Protein AF-A0A950SVP7-F1 (afdb_monomer_lite)

pLDDT: mean 89.72, std 9.07, range [44.16, 98.62]

Radius of gyration: 17.87 Å; chains: 1; bounding box: 44×24×48 Å

Se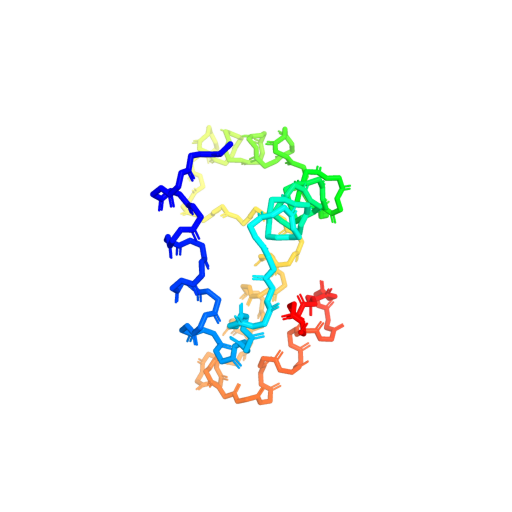condary structure (DSSP, 8-state):
--HHHHHHHHHHHHHTT---TT--HHHHHHHHHHHHHHHHHS-SS-HHHHHHHHHHHHHTT-S----SHHHHHHHHHHHH-GGGTTSHHHHHHHHHHHT-----

Sequence (104 aa):
MDATQIAQARARLASMGRDVSALSDDEMRKMIAERERRFREEAPTTAAQAATIVLDGVKADRWRILVGSDAERLDELVRQSPEQAYDLDFFERFAREAGWRIPQ

Foldseek 3Di:
DDPVVLVVLCVVCVVVVDPPVPPDSVNSVVVVVVVVVCVQPVPQAHPVNQVVQVVVCVVVVPPDGQRDPLSVLLVVLCVVPVVCNPPPVSVVVSCVPRVDDDPD

Structure (mmCIF, N/CA/C/O backbone):
data_AF-A0A950SVP7-F1
#
_entry.id   AF-A0A950SVP7-F1
#
loop_
_atom_site.group_PDB
_atom_site.id
_atom_site.type_symbol
_atom_site.label_atom_id
_atom_site.label_alt_id
_atom_site.label_comp_id
_atom_site.label_asym_id
_atom_site.label_entity_id
_atom_site.label_seq_id
_atom_site.pdbx_PDB_ins_code
_atom_site.Cartn_x
_atom_site.Cartn_y
_atom_site.Cartn_z
_atom_site.occupancy
_atom_site.B_iso_or_equiv
_atom_site.auth_seq_id
_atom_site.auth_comp_id
_atom_site.auth_asym_id
_atom_site.auth_atom_id
_atom_site.pdbx_PDB_model_num
ATOM 1 N N . MET A 1 1 ? 21.676 -1.839 -11.003 1.00 74.19 1 MET A N 1
ATOM 2 C CA . MET A 1 1 ? 21.156 -3.212 -11.149 1.00 74.19 1 MET A CA 1
ATOM 3 C C . MET 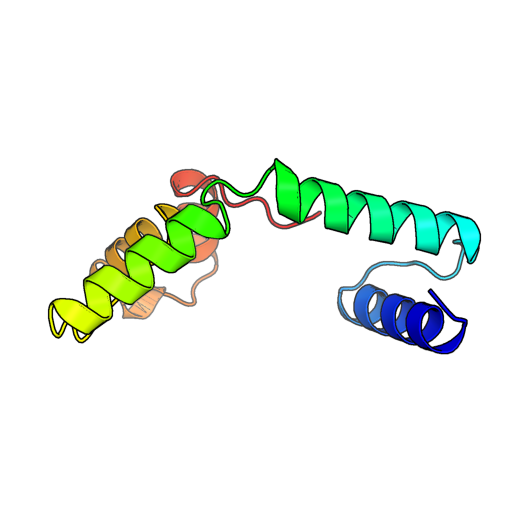A 1 1 ? 22.157 -4.050 -11.913 1.00 74.19 1 MET A C 1
ATOM 5 O O . MET A 1 1 ? 22.639 -3.583 -12.945 1.00 74.19 1 MET A O 1
ATOM 9 N N . ASP A 1 2 ? 22.460 -5.242 -11.410 1.00 88.69 2 ASP A N 1
ATOM 10 C CA . ASP A 1 2 ? 23.313 -6.223 -12.087 1.00 88.69 2 ASP A CA 1
ATOM 11 C C . ASP A 1 2 ? 22.523 -7.095 -13.089 1.00 88.69 2 ASP A C 1
ATOM 13 O O . ASP A 1 2 ? 21.303 -6.970 -13.225 1.00 88.69 2 ASP A O 1
ATOM 17 N N . ALA A 1 3 ? 23.230 -7.960 -13.823 1.00 88.75 3 ALA A N 1
ATOM 18 C CA . ALA A 1 3 ? 22.639 -8.828 -14.844 1.00 88.75 3 ALA A CA 1
ATOM 19 C C . ALA A 1 3 ? 21.615 -9.825 -14.267 1.00 88.75 3 ALA A C 1
ATOM 21 O O . ALA A 1 3 ? 20.590 -10.097 -14.894 1.00 88.75 3 ALA A O 1
ATOM 22 N N . THR A 1 4 ? 21.846 -10.325 -13.052 1.00 92.19 4 THR A N 1
ATOM 23 C CA . THR A 1 4 ? 20.942 -11.261 -12.371 1.00 92.19 4 THR A CA 1
ATOM 24 C C . THR A 1 4 ? 19.614 -10.588 -12.042 1.00 92.19 4 THR A C 1
ATOM 26 O O . THR A 1 4 ? 18.544 -11.140 -12.304 1.00 92.19 4 THR A O 1
ATOM 29 N N . GLN A 1 5 ? 19.664 -9.365 -11.516 1.00 88.69 5 GLN A N 1
ATOM 30 C CA . GLN A 1 5 ? 18.473 -8.587 -11.191 1.00 88.69 5 GLN A CA 1
ATOM 31 C C . GLN A 1 5 ? 17.660 -8.231 -12.448 1.00 88.69 5 GLN A C 1
ATOM 33 O O . GLN A 1 5 ? 16.429 -8.220 -12.400 1.00 88.69 5 GLN A O 1
ATOM 38 N N . ILE A 1 6 ? 18.325 -7.980 -13.582 1.00 90.44 6 ILE A N 1
ATOM 39 C CA . ILE A 1 6 ? 17.657 -7.737 -14.871 1.00 90.44 6 ILE A CA 1
ATOM 40 C C . ILE A 1 6 ? 16.963 -9.008 -15.369 1.00 90.44 6 ILE A C 1
ATOM 42 O O . ILE A 1 6 ? 15.788 -8.954 -15.730 1.00 90.44 6 ILE A O 1
ATOM 46 N N . ALA A 1 7 ? 17.630 -10.164 -15.320 1.00 91.25 7 ALA A N 1
ATOM 47 C CA . ALA A 1 7 ? 17.024 -11.438 -15.707 1.00 91.25 7 ALA A CA 1
ATOM 48 C C . ALA A 1 7 ? 15.777 -11.767 -14.861 1.00 91.25 7 ALA A C 1
ATOM 50 O O . ALA A 1 7 ? 14.741 -12.162 -15.398 1.00 91.25 7 ALA A O 1
ATOM 51 N N . GLN A 1 8 ? 15.833 -11.525 -13.547 1.00 91.69 8 GLN A N 1
ATOM 52 C CA . GLN A 1 8 ? 14.682 -11.689 -12.651 1.00 91.69 8 GLN A CA 1
ATOM 53 C C . GLN A 1 8 ? 13.537 -10.722 -12.981 1.00 91.69 8 GLN A C 1
ATOM 55 O O . GLN A 1 8 ? 12.368 -11.111 -12.942 1.00 91.69 8 GLN A O 1
ATOM 60 N N . ALA A 1 9 ? 13.851 -9.468 -13.314 1.00 88.81 9 ALA A N 1
ATOM 61 C CA . ALA A 1 9 ? 12.844 -8.496 -13.723 1.00 88.81 9 ALA A CA 1
ATOM 62 C C . ALA A 1 9 ? 12.150 -8.911 -15.031 1.00 88.81 9 ALA A C 1
ATOM 64 O O . ALA A 1 9 ? 10.921 -8.853 -15.099 1.00 88.81 9 ALA A O 1
ATOM 65 N N . ARG A 1 10 ? 12.905 -9.412 -16.023 1.00 91.62 10 ARG A N 1
ATOM 66 C CA . ARG A 1 10 ? 12.342 -9.970 -17.268 1.00 91.62 10 ARG A CA 1
ATOM 67 C C . ARG A 1 10 ? 11.391 -11.126 -16.984 1.00 91.62 10 ARG A C 1
ATOM 69 O O . ARG A 1 10 ? 10.268 -11.114 -17.477 1.00 91.62 10 ARG A O 1
ATOM 76 N N . ALA A 1 11 ? 11.806 -12.079 -16.149 1.00 91.69 11 ALA A N 1
ATOM 77 C CA . ALA A 1 11 ? 10.980 -13.232 -15.791 1.00 91.69 11 ALA A CA 1
ATOM 78 C C . ALA A 1 11 ? 9.664 -12.818 -15.109 1.00 91.69 11 ALA A C 1
ATOM 80 O O . ALA A 1 11 ? 8.598 -13.328 -15.454 1.00 91.69 11 ALA A O 1
ATOM 81 N N . ARG A 1 12 ? 9.715 -11.846 -14.185 1.00 89.38 12 ARG A N 1
ATOM 82 C CA . ARG A 1 12 ? 8.508 -11.302 -13.542 1.00 89.38 12 ARG A CA 1
ATOM 83 C C . ARG A 1 12 ? 7.568 -10.656 -14.555 1.00 89.38 12 ARG A C 1
ATOM 85 O O . ARG A 1 12 ? 6.377 -10.936 -14.526 1.00 89.38 12 ARG A O 1
ATOM 92 N N . LEU A 1 13 ? 8.081 -9.829 -15.463 1.00 87.62 13 LEU A N 1
ATOM 93 C CA . LEU A 1 13 ? 7.251 -9.166 -16.473 1.00 87.62 13 LEU A CA 1
ATOM 94 C C . LEU A 1 13 ? 6.627 -10.168 -17.453 1.00 87.62 13 LEU A C 1
ATOM 96 O O . LEU A 1 13 ? 5.433 -10.073 -17.728 1.00 87.62 13 LEU A O 1
ATOM 100 N N . ALA A 1 14 ? 7.386 -11.177 -17.883 1.00 89.44 14 ALA A N 1
ATOM 101 C CA . ALA A 1 14 ? 6.871 -12.261 -18.715 1.00 89.44 14 ALA A CA 1
ATOM 102 C C . ALA A 1 14 ? 5.742 -13.044 -18.014 1.00 89.44 14 ALA A C 1
ATOM 104 O O . ALA A 1 14 ? 4.725 -13.335 -18.637 1.00 89.44 14 ALA A O 1
ATOM 105 N N . SER A 1 15 ? 5.858 -13.311 -16.703 1.00 88.19 15 SER A N 1
ATOM 106 C CA . SER A 1 15 ? 4.786 -13.963 -15.926 1.00 88.19 15 SER A CA 1
ATOM 107 C C . SER A 1 15 ? 3.497 -13.137 -15.824 1.00 88.19 15 SER A C 1
ATOM 109 O O . SER A 1 15 ? 2.432 -13.691 -15.577 1.00 88.19 15 SER A O 1
ATOM 111 N N . MET A 1 16 ? 3.581 -11.823 -16.056 1.00 84.56 16 MET A N 1
ATOM 112 C CA . MET A 1 16 ? 2.436 -10.909 -16.136 1.00 84.56 16 MET A CA 1
ATOM 113 C C . MET A 1 16 ? 1.894 -10.762 -17.571 1.00 84.56 16 MET A C 1
ATOM 115 O O . MET A 1 16 ? 1.092 -9.869 -17.826 1.00 84.56 16 MET A O 1
ATOM 119 N N . GLY A 1 17 ? 2.359 -11.580 -18.524 1.00 86.88 17 GLY A N 1
ATOM 120 C CA . GLY A 1 17 ? 1.947 -11.520 -19.930 1.00 86.88 17 GLY A CA 1
ATOM 121 C C . GLY A 1 17 ? 2.558 -10.362 -20.727 1.00 86.88 17 GLY A C 1
ATOM 122 O O . GLY A 1 17 ? 2.109 -10.085 -21.836 1.00 86.88 17 GLY A O 1
ATOM 123 N N . ARG A 1 18 ? 3.574 -9.670 -20.191 1.00 85.00 18 ARG A N 1
ATOM 124 C CA . ARG A 1 18 ? 4.286 -8.611 -20.920 1.00 85.00 18 ARG A CA 1
ATOM 125 C C . ARG A 1 18 ? 5.344 -9.214 -21.826 1.00 85.00 18 ARG A C 1
ATOM 127 O O . ARG A 1 18 ? 6.257 -9.882 -21.338 1.00 85.00 18 ARG A O 1
ATOM 134 N N . ASP A 1 19 ? 5.287 -8.887 -23.111 1.00 88.12 19 ASP A N 1
ATOM 135 C CA . ASP A 1 19 ? 6.419 -9.130 -23.994 1.00 88.12 19 ASP A CA 1
ATOM 136 C C . ASP A 1 19 ? 7.519 -8.093 -23.727 1.00 88.12 19 ASP A C 1
ATOM 138 O O . ASP A 1 19 ? 7.348 -6.890 -23.923 1.00 88.12 19 ASP A O 1
ATOM 142 N N . VAL A 1 20 ? 8.651 -8.583 -23.229 1.00 86.56 20 VAL A N 1
ATOM 143 C CA . VAL A 1 20 ? 9.850 -7.793 -22.941 1.00 86.56 20 VAL A CA 1
ATOM 144 C C . VAL A 1 20 ? 11.081 -8.350 -23.650 1.00 86.56 20 VAL A C 1
ATOM 146 O O . VAL A 1 20 ? 12.197 -7.931 -23.336 1.00 86.56 20 VAL A O 1
ATOM 149 N N . SER A 1 21 ? 10.924 -9.299 -24.583 1.00 86.69 21 SER A N 1
ATOM 150 C CA . SER A 1 21 ? 12.071 -9.929 -25.251 1.00 86.69 21 SER A CA 1
ATOM 151 C C . SER A 1 21 ? 12.814 -8.959 -26.165 1.00 86.69 21 SER A C 1
ATOM 153 O O . SER A 1 21 ? 14.018 -9.101 -26.348 1.00 86.69 21 SER A O 1
ATOM 155 N N . ALA A 1 22 ? 12.112 -7.956 -26.698 1.00 88.06 22 ALA A N 1
ATOM 156 C CA . ALA A 1 22 ? 12.687 -6.929 -27.565 1.00 88.06 22 ALA A CA 1
ATOM 157 C C . ALA A 1 22 ? 13.394 -5.787 -26.807 1.00 88.06 22 ALA A C 1
ATOM 159 O O . ALA A 1 22 ? 14.116 -5.013 -27.428 1.00 88.06 22 ALA A O 1
ATOM 160 N N . LEU A 1 23 ? 13.202 -5.663 -25.486 1.00 89.38 23 LEU A N 1
ATOM 161 C CA . LEU A 1 23 ? 13.817 -4.586 -24.703 1.00 89.38 23 LEU A CA 1
ATOM 162 C C . LEU A 1 23 ? 15.298 -4.868 -24.456 1.00 89.38 23 LEU A C 1
ATOM 164 O O . LEU A 1 23 ? 15.651 -5.959 -24.004 1.00 89.38 23 LEU A O 1
ATOM 168 N N . SER A 1 24 ? 16.155 -3.870 -24.642 1.00 93.06 24 SER A N 1
ATOM 169 C CA . SER A 1 24 ? 17.548 -3.906 -24.189 1.00 93.06 24 SER A CA 1
ATOM 170 C C . SER A 1 24 ? 17.654 -3.839 -22.659 1.00 93.06 24 SER A C 1
ATOM 172 O O . SER A 1 24 ? 16.719 -3.454 -21.951 1.00 93.06 24 SER A O 1
ATOM 174 N N . ASP A 1 25 ? 18.816 -4.204 -22.121 1.00 91.94 25 ASP A N 1
ATOM 175 C CA . ASP A 1 25 ? 19.071 -4.123 -20.679 1.00 91.94 25 ASP A CA 1
ATOM 176 C C . ASP A 1 25 ? 19.031 -2.680 -20.153 1.00 91.94 25 ASP A C 1
ATOM 178 O O . ASP A 1 25 ? 18.574 -2.445 -19.033 1.00 91.94 25 ASP A O 1
ATOM 182 N N . ASP A 1 26 ? 19.449 -1.699 -20.956 1.00 91.50 26 ASP A N 1
ATOM 183 C CA . ASP A 1 26 ? 19.376 -0.283 -20.583 1.00 91.50 26 ASP A CA 1
ATOM 184 C C . ASP A 1 26 ? 17.939 0.240 -20.562 1.00 91.50 26 ASP A C 1
ATOM 186 O O . ASP A 1 26 ? 17.561 0.972 -19.643 1.00 91.50 26 ASP A O 1
ATOM 190 N N . GLU A 1 27 ? 17.108 -0.162 -21.525 1.00 91.12 27 GLU A N 1
ATOM 191 C CA . GLU A 1 27 ? 15.673 0.143 -21.503 1.00 91.12 27 GLU A CA 1
ATOM 192 C C . GLU A 1 27 ? 14.993 -0.503 -20.297 1.00 91.12 27 GLU A C 1
ATOM 194 O O . GLU A 1 27 ? 14.189 0.141 -19.620 1.00 91.12 27 GLU A O 1
ATOM 199 N N . MET A 1 28 ? 15.380 -1.735 -19.954 1.00 90.62 28 MET A N 1
ATOM 200 C CA . MET A 1 28 ? 14.884 -2.398 -18.755 1.00 90.62 28 MET A CA 1
ATOM 201 C C . MET A 1 28 ? 15.267 -1.641 -17.478 1.00 90.62 28 MET A C 1
ATOM 203 O O . MET A 1 28 ? 14.408 -1.408 -16.626 1.00 90.62 28 MET A O 1
ATOM 207 N N . ARG A 1 29 ? 16.527 -1.204 -17.350 1.00 90.75 29 ARG A N 1
ATOM 208 C CA . ARG A 1 29 ? 16.977 -0.387 -16.209 1.00 90.75 29 ARG A CA 1
ATOM 209 C C . ARG A 1 29 ? 16.162 0.898 -16.087 1.00 90.75 29 ARG A C 1
ATOM 211 O O . ARG A 1 29 ? 15.705 1.215 -14.991 1.00 90.75 29 ARG A O 1
ATOM 218 N N . LYS A 1 30 ? 15.944 1.611 -17.198 1.00 91.31 30 LYS A N 1
ATOM 219 C CA . LYS A 1 30 ? 15.148 2.850 -17.224 1.00 91.31 30 LYS A CA 1
ATOM 220 C C . LYS A 1 30 ? 13.704 2.607 -16.796 1.00 91.31 30 LYS A C 1
ATOM 222 O O . LYS A 1 30 ? 13.193 3.332 -15.950 1.00 91.31 30 LYS A O 1
ATOM 227 N N . MET A 1 31 ? 13.062 1.569 -17.326 1.00 88.00 31 MET A N 1
ATOM 228 C CA . MET A 1 31 ? 11.682 1.227 -16.979 1.00 88.00 31 MET A CA 1
ATOM 229 C C . MET A 1 31 ? 11.525 0.880 -15.491 1.00 88.00 31 MET A C 1
ATOM 231 O O . MET A 1 31 ? 10.546 1.283 -14.863 1.00 88.00 31 MET A O 1
ATOM 235 N N . ILE A 1 32 ? 12.482 0.148 -14.911 1.00 87.75 32 ILE A N 1
ATOM 236 C CA . ILE A 1 32 ? 12.459 -0.204 -13.485 1.00 87.75 32 ILE A CA 1
ATOM 237 C C . ILE A 1 32 ? 12.679 1.037 -12.619 1.00 87.75 32 ILE A C 1
ATOM 239 O O . ILE A 1 32 ? 11.913 1.248 -11.682 1.00 87.75 32 ILE A O 1
ATOM 243 N N . ALA A 1 33 ? 13.663 1.875 -12.957 1.00 89.81 33 ALA A N 1
ATOM 244 C CA . ALA A 1 33 ? 13.911 3.132 -12.252 1.00 89.81 33 ALA A CA 1
ATOM 245 C C . ALA A 1 33 ? 12.680 4.052 -12.289 1.00 89.81 33 ALA A C 1
ATOM 247 O O . ALA A 1 33 ? 12.304 4.640 -11.279 1.00 89.81 33 ALA A O 1
ATOM 248 N N . GLU A 1 34 ? 11.997 4.112 -13.431 1.00 89.50 34 GLU A N 1
ATOM 249 C CA . GLU A 1 34 ? 10.766 4.881 -13.584 1.00 89.50 34 GLU A CA 1
ATOM 250 C C . GLU A 1 34 ? 9.613 4.308 -12.748 1.00 89.50 34 GLU A C 1
ATOM 252 O O . GLU A 1 34 ? 8.842 5.046 -12.138 1.00 89.50 34 GLU A O 1
ATOM 257 N N . ARG A 1 35 ? 9.487 2.979 -12.669 1.00 84.56 35 ARG A N 1
ATOM 258 C CA . ARG A 1 35 ? 8.503 2.332 -11.791 1.00 84.56 35 ARG A CA 1
ATOM 259 C C . ARG A 1 35 ? 8.800 2.594 -10.314 1.00 84.56 35 ARG A C 1
ATOM 261 O O . ARG A 1 35 ? 7.867 2.824 -9.554 1.00 84.56 35 ARG A O 1
ATOM 268 N N . GLU A 1 36 ? 10.069 2.574 -9.918 1.00 86.50 36 GLU A N 1
ATOM 269 C CA . GLU A 1 36 ? 10.497 2.893 -8.555 1.00 86.50 36 GLU A CA 1
ATOM 270 C C . GLU A 1 36 ? 10.186 4.351 -8.197 1.00 86.50 36 GLU A C 1
ATOM 272 O O . GLU A 1 36 ? 9.633 4.615 -7.130 1.00 86.50 36 GLU A O 1
ATOM 277 N N . ARG A 1 37 ? 10.488 5.289 -9.106 1.00 89.19 37 ARG A N 1
ATOM 278 C CA . ARG A 1 37 ? 10.156 6.708 -8.946 1.00 89.19 37 ARG A CA 1
ATOM 279 C C . ARG A 1 37 ? 8.659 6.897 -8.733 1.00 89.19 37 ARG A C 1
ATOM 281 O O . ARG A 1 37 ? 8.261 7.449 -7.715 1.00 89.19 37 ARG A O 1
ATOM 288 N N . ARG A 1 38 ? 7.833 6.360 -9.637 1.00 84.44 38 ARG A N 1
ATOM 289 C CA . ARG A 1 38 ? 6.370 6.448 -9.524 1.00 84.44 38 ARG A CA 1
ATOM 290 C C . ARG A 1 38 ? 5.844 5.792 -8.256 1.00 84.44 38 ARG A C 1
ATOM 292 O O . ARG A 1 38 ? 4.978 6.351 -7.604 1.00 84.44 38 ARG A O 1
ATOM 299 N N . PHE A 1 39 ? 6.397 4.653 -7.846 1.00 80.88 39 PHE A N 1
ATOM 300 C CA . PHE A 1 39 ? 6.021 4.033 -6.575 1.00 80.88 39 PHE A CA 1
ATOM 301 C C . PHE A 1 39 ? 6.305 4.949 -5.373 1.00 80.88 39 PHE A C 1
ATOM 303 O O . PHE A 1 39 ? 5.500 5.009 -4.449 1.00 80.88 39 PHE A O 1
ATOM 310 N N . ARG A 1 40 ? 7.429 5.676 -5.381 1.00 81.62 40 ARG A N 1
ATOM 311 C CA . ARG A 1 40 ? 7.780 6.615 -4.306 1.00 81.62 40 A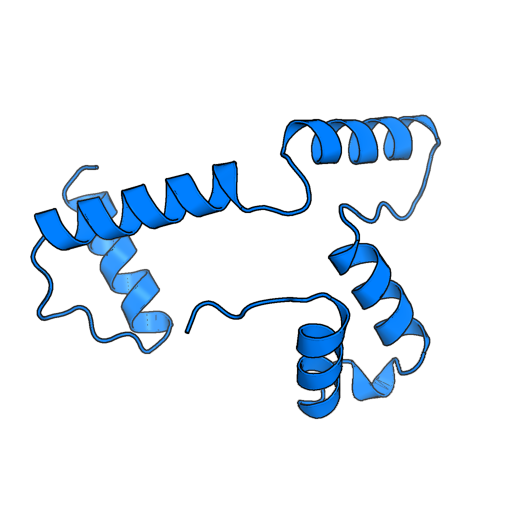RG A CA 1
ATOM 312 C C . ARG A 1 40 ? 6.974 7.913 -4.342 1.00 81.62 40 ARG A C 1
ATOM 314 O O . ARG A 1 40 ? 6.674 8.448 -3.279 1.00 81.62 40 ARG A O 1
ATOM 321 N N . GLU A 1 41 ? 6.674 8.425 -5.531 1.00 85.56 41 GLU A N 1
ATOM 322 C CA . GLU A 1 41 ? 6.124 9.775 -5.724 1.00 85.56 41 GLU A CA 1
ATOM 323 C C . GLU A 1 41 ? 4.605 9.798 -5.946 1.00 85.56 41 GLU A C 1
ATOM 325 O O . GLU A 1 41 ? 3.955 10.775 -5.589 1.00 85.56 41 GLU A O 1
ATOM 330 N N . GLU A 1 42 ? 4.028 8.738 -6.514 1.00 82.38 42 GLU A N 1
ATOM 331 C CA . GLU A 1 42 ? 2.618 8.694 -6.930 1.00 82.38 42 GLU A CA 1
ATOM 332 C C . GLU A 1 42 ? 1.741 7.822 -6.019 1.00 82.38 42 GLU A C 1
ATOM 334 O O . GLU A 1 42 ? 0.534 7.719 -6.244 1.00 82.38 42 GLU A O 1
ATOM 339 N N . ALA A 1 43 ? 2.312 7.184 -4.990 1.00 80.81 43 ALA A N 1
ATOM 340 C CA . ALA A 1 43 ? 1.529 6.426 -4.019 1.00 80.81 43 ALA A CA 1
ATOM 341 C C . ALA A 1 43 ? 0.600 7.369 -3.221 1.00 80.81 43 ALA A C 1
ATOM 343 O O . ALA A 1 43 ? 1.099 8.298 -2.583 1.00 80.81 43 ALA A O 1
ATOM 344 N N . PRO A 1 44 ? -0.729 7.125 -3.182 1.00 83.56 44 PRO A N 1
ATOM 345 C CA . PRO A 1 44 ? -1.667 7.978 -2.442 1.00 83.56 44 PRO A CA 1
ATOM 346 C C . PRO A 1 44 ? -1.370 8.051 -0.940 1.00 83.56 44 PRO A C 1
ATOM 348 O O . PRO A 1 44 ? -1.580 9.084 -0.309 1.00 83.56 44 PRO A O 1
ATOM 351 N N . THR A 1 45 ? -0.856 6.954 -0.376 1.00 89.81 45 THR A N 1
ATOM 352 C CA . THR A 1 45 ? -0.374 6.886 1.006 1.00 89.81 45 THR A CA 1
ATOM 353 C C . THR A 1 45 ? 1.143 6.777 0.992 1.00 89.81 45 THR A C 1
ATOM 355 O O . THR A 1 45 ? 1.698 5.778 0.533 1.00 89.81 45 THR A O 1
ATOM 358 N N . THR A 1 46 ? 1.828 7.798 1.504 1.00 90.19 46 THR A N 1
ATOM 359 C CA . THR A 1 46 ? 3.295 7.795 1.583 1.00 90.19 46 THR A CA 1
ATOM 360 C C . THR A 1 46 ? 3.800 6.777 2.606 1.00 90.19 46 THR A C 1
ATOM 362 O O . THR A 1 46 ? 3.099 6.419 3.554 1.00 90.19 46 THR A O 1
ATOM 365 N N . ALA A 1 47 ? 5.067 6.370 2.484 1.00 90.88 47 ALA A N 1
ATOM 366 C CA . ALA A 1 47 ? 5.697 5.464 3.446 1.00 90.88 47 ALA A CA 1
ATOM 367 C C . ALA A 1 47 ? 5.664 6.006 4.890 1.00 90.88 47 ALA A C 1
ATOM 369 O O . ALA A 1 47 ? 5.434 5.248 5.831 1.00 90.88 47 ALA A O 1
ATOM 370 N N . ALA A 1 48 ? 5.850 7.319 5.070 1.00 93.88 48 ALA A N 1
ATOM 371 C CA . ALA A 1 48 ? 5.788 7.956 6.383 1.00 93.88 48 ALA A CA 1
ATOM 372 C C . ALA A 1 48 ? 4.369 7.915 6.975 1.00 93.88 48 ALA A C 1
ATOM 374 O O . ALA A 1 48 ? 4.201 7.554 8.137 1.00 93.88 48 ALA A O 1
ATOM 375 N N . GLN A 1 49 ? 3.341 8.220 6.174 1.00 94.94 49 GLN A N 1
ATOM 376 C CA . GLN A 1 49 ? 1.943 8.115 6.610 1.00 94.94 49 GLN A CA 1
ATOM 377 C C . GLN A 1 49 ? 1.570 6.673 6.955 1.00 94.94 49 GLN A C 1
ATOM 379 O O . GLN A 1 49 ? 0.978 6.435 8.005 1.00 94.94 49 GLN A O 1
ATOM 384 N N . ALA A 1 50 ? 1.963 5.712 6.116 1.00 95.56 50 ALA A N 1
ATOM 385 C CA . ALA A 1 50 ? 1.731 4.295 6.364 1.00 95.56 50 ALA A CA 1
ATOM 386 C C . ALA A 1 50 ? 2.348 3.842 7.696 1.00 95.56 50 ALA A C 1
ATOM 388 O O . ALA A 1 50 ? 1.674 3.197 8.499 1.00 95.56 50 ALA A O 1
ATOM 389 N N . ALA A 1 51 ? 3.599 4.231 7.967 1.00 97.75 51 ALA A N 1
ATOM 390 C CA . ALA A 1 51 ? 4.265 3.924 9.229 1.00 97.75 51 ALA A CA 1
ATOM 391 C C . ALA A 1 51 ? 3.507 4.506 10.432 1.00 97.75 51 ALA A C 1
ATOM 393 O O . ALA A 1 51 ? 3.278 3.791 11.407 1.00 97.75 51 ALA A O 1
ATOM 394 N N . THR A 1 52 ? 3.063 5.763 10.352 1.00 98.31 52 THR A N 1
ATOM 395 C CA . THR A 1 52 ? 2.250 6.388 11.406 1.00 98.31 52 THR A CA 1
ATOM 396 C C . THR A 1 52 ? 0.947 5.625 11.643 1.00 98.31 52 THR A C 1
ATOM 398 O O . THR A 1 52 ? 0.668 5.252 12.780 1.00 98.31 52 THR A O 1
ATOM 401 N N . ILE A 1 53 ? 0.188 5.308 10.585 1.00 98.25 53 ILE A N 1
ATOM 402 C CA . ILE A 1 53 ? -1.085 4.569 10.682 1.00 98.25 53 ILE A CA 1
ATOM 403 C C . ILE A 1 53 ? -0.890 3.221 11.388 1.00 98.25 53 ILE A C 1
ATOM 405 O O . ILE A 1 53 ? -1.673 2.860 12.272 1.00 98.25 53 ILE A O 1
ATOM 409 N N . VAL A 1 54 ? 0.163 2.487 11.017 1.00 98.44 54 VAL A N 1
ATOM 410 C CA . VAL A 1 54 ? 0.490 1.188 11.616 1.00 98.44 54 VAL A CA 1
ATOM 411 C C . VAL A 1 54 ? 0.864 1.336 13.084 1.00 98.44 54 VAL A C 1
ATOM 413 O O . VAL A 1 54 ? 0.283 0.658 13.931 1.00 98.44 54 VAL A O 1
ATOM 416 N N . LEU A 1 55 ? 1.801 2.229 13.405 1.00 98.62 55 LEU A N 1
ATOM 417 C CA . LEU A 1 55 ? 2.279 2.399 14.776 1.00 98.62 55 LEU A CA 1
ATOM 418 C C . LEU A 1 55 ? 1.167 2.881 15.709 1.00 98.62 55 LEU A C 1
ATOM 420 O O . LEU A 1 55 ? 1.049 2.374 16.824 1.00 98.62 55 LEU A O 1
ATOM 424 N N . ASP A 1 56 ? 0.325 3.807 15.259 1.00 98.56 56 ASP A N 1
ATOM 425 C CA . ASP A 1 56 ? -0.808 4.294 16.045 1.00 98.56 56 ASP A CA 1
ATOM 426 C C . ASP A 1 56 ? -1.905 3.234 16.187 1.00 98.56 56 ASP A C 1
ATOM 428 O O . ASP A 1 56 ? -2.589 3.184 17.209 1.00 98.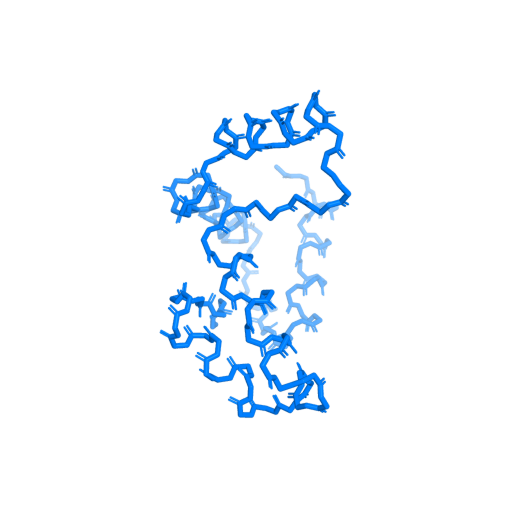56 56 ASP A O 1
ATOM 432 N N . GLY A 1 57 ? -2.063 2.353 15.195 1.00 98.38 57 GLY A N 1
ATOM 433 C CA . GLY A 1 57 ? -2.944 1.189 15.285 1.00 98.38 57 GLY A CA 1
ATOM 434 C C . GLY A 1 57 ? -2.494 0.173 16.318 1.00 98.38 57 GLY A C 1
ATOM 435 O O . GLY A 1 57 ? -3.299 -0.230 17.155 1.00 98.38 57 GLY A O 1
ATOM 436 N N . VAL A 1 58 ? -1.207 -0.176 16.306 1.00 98.44 58 VAL A N 1
ATOM 437 C CA . VAL A 1 58 ? -0.617 -1.106 17.275 1.00 98.44 58 VAL A CA 1
ATOM 438 C C . VAL A 1 58 ? -0.671 -0.527 18.690 1.00 98.44 58 VAL A C 1
ATOM 440 O O . VAL A 1 58 ? -1.092 -1.216 19.612 1.00 98.44 58 VAL A O 1
ATOM 443 N N . LYS A 1 59 ? -0.315 0.752 18.877 1.00 98.50 59 LYS A N 1
ATOM 444 C CA . LYS A 1 59 ? -0.394 1.424 20.190 1.00 98.50 59 LYS A CA 1
ATOM 445 C C . LYS A 1 59 ? -1.811 1.459 20.762 1.00 98.50 59 LYS A C 1
ATOM 447 O O . LYS A 1 59 ? -1.971 1.447 21.977 1.00 98.50 59 LYS A O 1
ATOM 452 N N . ALA A 1 60 ? -2.817 1.544 19.896 1.00 98.50 60 ALA A N 1
ATOM 453 C CA . ALA A 1 60 ? -4.225 1.553 20.272 1.00 98.50 60 ALA A CA 1
ATOM 454 C C . ALA A 1 60 ? -4.847 0.146 20.348 1.00 98.50 60 ALA A C 1
ATOM 456 O O . ALA A 1 60 ? -6.068 0.043 20.435 1.00 98.50 60 ALA A O 1
ATOM 457 N N . ASP A 1 61 ? -4.033 -0.913 20.269 1.00 97.88 61 ASP A N 1
ATOM 458 C CA . ASP A 1 61 ? -4.460 -2.316 20.309 1.00 97.88 61 ASP A CA 1
ATOM 459 C C . ASP A 1 61 ? -5.559 -2.653 19.278 1.00 97.88 61 ASP A C 1
ATOM 461 O O . ASP A 1 61 ? -6.495 -3.417 19.520 1.00 97.88 61 ASP A O 1
ATOM 465 N N . ARG A 1 62 ? -5.482 -2.038 18.086 1.00 98.19 62 ARG A N 1
ATOM 466 C CA . ARG A 1 62 ? -6.439 -2.301 17.005 1.00 98.19 62 ARG A CA 1
ATOM 467 C C . ARG A 1 62 ? -6.105 -3.618 16.314 1.00 98.19 62 ARG A C 1
ATOM 469 O O . ARG A 1 62 ? -5.075 -3.738 15.659 1.00 98.19 62 ARG A O 1
ATOM 476 N N . TRP A 1 63 ? -7.049 -4.558 16.349 1.00 96.56 63 TRP A N 1
ATOM 477 C CA . TRP A 1 63 ? -6.943 -5.839 15.636 1.00 96.56 63 TRP A CA 1
ATOM 478 C C . TRP A 1 63 ? -6.834 -5.689 14.109 1.00 96.56 63 TRP A C 1
ATOM 480 O O . TRP A 1 63 ? -6.176 -6.482 13.440 1.00 96.56 63 TRP A O 1
ATOM 490 N N . ARG A 1 64 ? -7.482 -4.665 13.542 1.00 97.50 64 ARG A N 1
ATOM 491 C CA . ARG A 1 64 ? -7.461 -4.365 12.106 1.00 97.50 64 ARG A CA 1
ATOM 492 C C . ARG A 1 64 ? -6.900 -2.969 11.883 1.00 97.50 64 ARG A C 1
ATOM 494 O O . ARG A 1 64 ? -7.401 -1.996 12.445 1.00 97.50 64 ARG A O 1
ATOM 501 N N . ILE A 1 65 ? -5.890 -2.884 11.026 1.00 98.25 65 ILE A N 1
ATOM 502 C CA . ILE A 1 65 ? -5.248 -1.637 10.622 1.00 98.25 65 ILE A CA 1
ATOM 503 C C . ILE A 1 65 ? -5.344 -1.559 9.101 1.00 98.25 65 ILE A C 1
ATOM 505 O O . ILE A 1 65 ? -4.758 -2.381 8.400 1.00 98.25 65 ILE A O 1
ATOM 509 N N . LEU A 1 66 ? -6.111 -0.592 8.604 1.00 97.56 66 LEU A N 1
ATOM 510 C CA . LEU A 1 66 ? -6.263 -0.320 7.178 1.00 97.56 66 LEU A CA 1
ATOM 511 C C . LEU A 1 66 ? -5.292 0.802 6.825 1.00 97.56 66 LEU A C 1
ATOM 513 O O . LEU A 1 66 ? -5.310 1.859 7.452 1.00 97.56 66 LEU A O 1
ATOM 517 N N . VAL A 1 67 ? -4.384 0.532 5.893 1.00 96.69 67 VAL A N 1
ATOM 518 C CA . VAL A 1 67 ? -3.302 1.454 5.544 1.00 96.69 67 VAL A CA 1
ATOM 519 C C . VAL A 1 67 ? -3.595 2.038 4.173 1.00 96.69 67 VAL A C 1
ATOM 521 O O . VAL A 1 67 ? -3.318 1.402 3.163 1.00 96.69 67 VAL A O 1
ATOM 524 N N . GLY A 1 68 ? -4.149 3.248 4.172 1.00 93.25 68 GLY A N 1
ATOM 525 C CA . GLY A 1 68 ? -4.555 3.959 2.963 1.00 93.25 68 GLY A CA 1
ATOM 526 C C . GLY A 1 68 ? -6.054 3.879 2.682 1.00 93.25 68 GLY A C 1
ATOM 527 O O . GLY A 1 68 ? -6.752 2.971 3.135 1.00 93.25 68 GLY A O 1
ATOM 528 N N . SER A 1 69 ? -6.556 4.871 1.944 1.00 91.69 69 SER A N 1
ATOM 529 C CA . SER A 1 69 ? -7.985 5.017 1.636 1.00 91.69 69 SER A CA 1
ATOM 530 C C . SER A 1 69 ? -8.520 3.910 0.722 1.00 91.69 69 SER A C 1
ATOM 532 O O . SER A 1 69 ? -9.699 3.573 0.759 1.00 91.69 69 SER A O 1
ATOM 534 N N . ASP A 1 70 ? -7.655 3.330 -0.105 1.00 91.31 70 ASP A N 1
ATOM 535 C CA . ASP A 1 70 ? -7.950 2.157 -0.923 1.00 91.31 70 ASP A CA 1
ATOM 536 C C . ASP A 1 70 ? -8.188 0.910 -0.059 1.00 91.31 70 ASP A C 1
ATOM 538 O O . ASP A 1 70 ? -9.155 0.187 -0.295 1.00 91.31 70 ASP A O 1
ATOM 542 N N . ALA A 1 71 ? -7.379 0.692 0.983 1.00 94.06 71 ALA A N 1
ATOM 543 C CA . ALA A 1 71 ? -7.588 -0.396 1.940 1.00 94.06 71 ALA A CA 1
ATOM 544 C C . ALA A 1 71 ? -8.897 -0.229 2.732 1.00 94.06 71 ALA A C 1
ATOM 546 O O . ALA A 1 71 ? -9.613 -1.208 2.944 1.00 94.06 71 ALA A O 1
ATOM 547 N N . GLU A 1 72 ? -9.231 1.002 3.132 1.00 94.12 72 GLU A N 1
ATOM 548 C CA . GLU A 1 72 ? -10.520 1.329 3.758 1.00 94.12 72 GLU A CA 1
ATOM 549 C C . GLU A 1 72 ? -11.694 1.001 2.836 1.00 94.12 72 GLU A C 1
ATOM 551 O O . GLU A 1 72 ? -12.637 0.320 3.247 1.00 94.12 72 GLU A O 1
ATOM 556 N N . ARG A 1 73 ? -11.609 1.416 1.565 1.00 94.00 73 ARG A N 1
ATOM 557 C CA . ARG A 1 73 ? -12.676 1.158 0.600 1.00 94.00 73 ARG A CA 1
ATOM 558 C C . ARG A 1 73 ? -12.829 -0.326 0.290 1.00 94.00 73 ARG A C 1
ATOM 560 O O . ARG A 1 73 ? -13.953 -0.812 0.195 1.00 94.00 73 ARG A O 1
ATOM 567 N N . LEU A 1 74 ? -11.720 -1.048 0.149 1.00 94.12 74 LEU A N 1
ATOM 568 C CA . LEU A 1 74 ? -11.745 -2.487 -0.089 1.00 94.12 74 LEU A CA 1
ATOM 569 C C . LEU A 1 74 ? -12.421 -3.226 1.071 1.00 94.12 74 LEU A C 1
ATOM 571 O O . LEU A 1 74 ? -13.300 -4.051 0.838 1.00 94.12 74 LEU A O 1
ATOM 575 N N . ASP A 1 75 ? -12.046 -2.908 2.313 1.00 96.00 75 ASP A N 1
ATOM 576 C CA . ASP A 1 75 ? -12.642 -3.512 3.510 1.00 96.00 75 ASP A CA 1
ATOM 577 C C . ASP A 1 75 ? -14.152 -3.236 3.594 1.00 96.00 75 ASP A C 1
ATOM 579 O O . ASP A 1 75 ? -14.925 -4.146 3.900 1.00 96.00 75 ASP A O 1
ATOM 583 N N . GLU A 1 76 ? -14.592 -2.020 3.260 1.00 95.50 76 GLU A N 1
ATOM 584 C CA . GLU A 1 76 ? -16.014 -1.674 3.204 1.00 95.50 76 GLU A CA 1
ATOM 585 C C . GLU A 1 76 ? -16.765 -2.506 2.153 1.00 95.50 76 GLU A C 1
ATOM 587 O O . GLU A 1 76 ? -17.807 -3.093 2.455 1.00 95.50 76 GLU A O 1
ATOM 592 N N . LEU A 1 77 ? -16.226 -2.602 0.935 1.00 95.00 77 LEU A N 1
ATOM 593 C CA . LEU A 1 77 ? -16.848 -3.345 -0.161 1.00 95.00 77 LEU A CA 1
ATOM 594 C C . LEU A 1 77 ? -16.957 -4.843 0.141 1.00 95.00 77 LEU A C 1
ATOM 596 O O . LEU A 1 77 ? -18.018 -5.429 -0.078 1.00 95.00 77 LEU A O 1
ATOM 600 N N . VAL A 1 78 ? -15.900 -5.458 0.685 1.00 96.75 78 VAL A N 1
ATOM 601 C CA . VAL A 1 78 ? -15.925 -6.879 1.072 1.00 96.75 78 VAL A CA 1
ATOM 602 C C . VAL A 1 78 ? -16.979 -7.129 2.151 1.00 96.75 78 VAL A C 1
ATOM 604 O O . VAL A 1 78 ? -17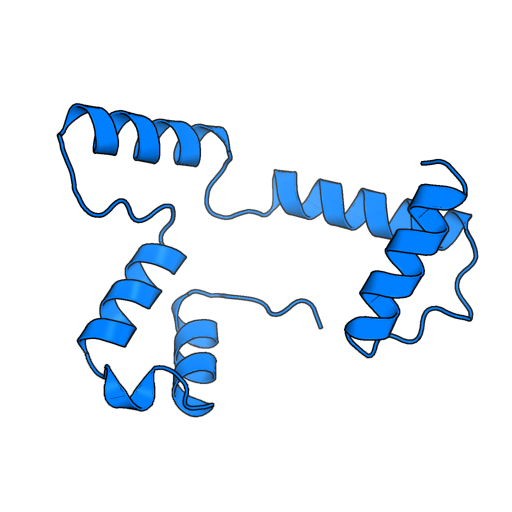.676 -8.137 2.104 1.00 96.75 78 VAL A O 1
ATOM 607 N N . ARG A 1 79 ? -17.149 -6.216 3.115 1.00 95.94 79 ARG A N 1
ATOM 608 C CA . ARG A 1 79 ? -18.187 -6.364 4.149 1.00 95.94 79 ARG A CA 1
ATOM 609 C C . ARG A 1 79 ? -19.604 -6.181 3.609 1.00 95.94 79 ARG A C 1
ATOM 611 O O . ARG A 1 79 ? -20.522 -6.779 4.162 1.00 95.94 79 ARG A O 1
ATOM 618 N N . GLN A 1 80 ? -19.788 -5.364 2.572 1.00 96.00 80 GLN A N 1
ATOM 619 C CA . GLN A 1 80 ? -21.091 -5.169 1.927 1.00 96.00 80 GLN A CA 1
ATOM 620 C C . GLN A 1 80 ? -21.535 -6.409 1.143 1.00 96.00 80 GLN A C 1
ATOM 622 O O . GLN A 1 80 ? -22.700 -6.790 1.231 1.00 96.00 80 GLN A O 1
ATOM 627 N N . SER A 1 81 ? -20.614 -7.040 0.411 1.00 94.81 81 SER A N 1
ATOM 628 C CA . SER A 1 81 ? -20.915 -8.173 -0.474 1.00 94.81 81 SER A CA 1
ATOM 629 C C . SER A 1 81 ? -19.833 -9.260 -0.386 1.00 94.81 81 SER A C 1
ATOM 631 O O . SER A 1 81 ? -19.080 -9.453 -1.341 1.00 94.81 81 SER A O 1
ATOM 633 N N . PRO A 1 82 ? -19.729 -9.993 0.738 1.00 95.69 82 PRO A N 1
ATOM 634 C CA . PRO A 1 82 ? -18.609 -10.905 0.983 1.00 95.69 82 PRO A CA 1
ATOM 635 C C . PRO A 1 82 ? -18.533 -12.070 -0.008 1.00 95.69 82 PRO A C 1
ATOM 637 O O . PRO A 1 82 ? -17.437 -12.470 -0.390 1.00 95.69 82 PRO A O 1
ATOM 640 N N . GLU A 1 83 ? -19.675 -12.592 -0.461 1.00 96.31 83 GLU A N 1
ATOM 641 C CA . GLU A 1 83 ? -19.723 -13.699 -1.429 1.00 96.31 83 GLU A CA 1
ATOM 642 C C . GLU A 1 83 ? -19.233 -13.289 -2.824 1.00 96.31 83 GLU A C 1
ATOM 644 O O . GLU A 1 83 ? -18.744 -14.129 -3.569 1.00 96.31 83 GLU A O 1
ATOM 649 N N . GLN A 1 84 ? -19.312 -11.995 -3.148 1.00 95.06 84 GLN A N 1
ATOM 650 C CA . GLN A 1 84 ? -18.942 -11.441 -4.453 1.00 95.06 84 GLN A CA 1
ATOM 651 C C . GLN A 1 84 ? -17.519 -10.875 -4.467 1.00 95.06 84 GLN A C 1
ATOM 653 O O . GLN A 1 84 ? -17.073 -10.362 -5.486 1.00 95.06 84 GLN A O 1
ATOM 658 N N . ALA A 1 85 ? -16.780 -10.946 -3.354 1.00 93.75 85 ALA A N 1
ATOM 659 C CA . ALA A 1 85 ? -15.463 -10.315 -3.208 1.00 93.75 85 ALA A CA 1
ATOM 660 C C . ALA A 1 85 ? -14.408 -10.801 -4.224 1.00 93.75 85 ALA A C 1
ATOM 662 O O . ALA A 1 85 ? -13.361 -10.173 -4.377 1.00 93.75 85 ALA A O 1
ATOM 663 N N . TYR A 1 86 ? -14.678 -11.920 -4.898 1.00 92.31 86 TYR A N 1
ATOM 664 C CA . TYR A 1 86 ? -13.812 -12.524 -5.908 1.00 92.31 86 TYR A CA 1
ATOM 665 C C . TYR A 1 86 ? -14.396 -12.475 -7.325 1.00 92.31 86 TYR A C 1
ATOM 667 O O . TYR A 1 86 ? -13.755 -12.961 -8.257 1.00 92.31 86 TYR A O 1
ATOM 675 N N . ASP A 1 87 ? -15.574 -11.878 -7.499 1.00 94.44 87 ASP A N 1
ATOM 676 C CA . ASP A 1 87 ? -16.197 -11.715 -8.807 1.00 94.44 87 ASP A CA 1
ATOM 677 C C . ASP A 1 87 ? -15.524 -10.581 -9.585 1.00 94.44 87 ASP A C 1
ATOM 679 O O . ASP A 1 87 ? -15.031 -9.605 -9.014 1.00 94.44 87 ASP A O 1
ATOM 683 N N . LEU A 1 88 ? -15.526 -10.679 -10.916 1.00 91.31 88 LEU A N 1
ATOM 684 C CA . LEU A 1 88 ? -14.918 -9.658 -11.773 1.00 91.31 88 LEU A CA 1
ATOM 685 C C . LEU A 1 88 ? -15.549 -8.274 -11.540 1.00 91.31 88 LEU A C 1
ATOM 687 O O . LEU A 1 88 ? -14.831 -7.295 -11.340 1.00 91.31 88 LEU A O 1
ATOM 691 N N . ASP A 1 89 ? -16.879 -8.219 -11.462 1.00 91.88 89 ASP A N 1
ATOM 692 C CA . ASP A 1 89 ? -17.652 -6.991 -11.248 1.00 91.88 89 ASP A CA 1
ATOM 693 C C . ASP A 1 89 ? -17.278 -6.282 -9.931 1.00 91.88 89 ASP A C 1
ATOM 695 O O . ASP A 1 89 ? -17.302 -5.048 -9.843 1.00 91.88 89 ASP A O 1
ATOM 699 N N . PHE A 1 90 ? -16.882 -7.043 -8.902 1.00 94.00 90 PHE A N 1
ATOM 700 C CA . PHE A 1 90 ? -16.385 -6.489 -7.644 1.00 94.00 90 PHE A CA 1
ATOM 701 C C . PHE A 1 90 ? -15.068 -5.741 -7.853 1.00 94.00 90 PHE A C 1
ATOM 703 O O . PHE A 1 90 ? -14.931 -4.595 -7.415 1.00 94.00 90 PHE A O 1
ATOM 710 N N . PHE A 1 91 ? -14.111 -6.355 -8.555 1.00 89.69 91 PHE A N 1
ATOM 711 C CA . PHE A 1 91 ? -12.822 -5.727 -8.845 1.00 89.69 91 PHE A CA 1
ATOM 712 C C . PHE A 1 91 ? -12.974 -4.498 -9.739 1.00 89.69 91 PHE A C 1
ATOM 714 O O . PHE A 1 91 ? -12.312 -3.488 -9.502 1.00 89.69 91 PHE A O 1
ATOM 721 N N . GLU A 1 92 ? -13.877 -4.537 -10.720 1.00 90.38 92 GLU A N 1
ATOM 722 C CA . GLU A 1 92 ? -14.184 -3.383 -11.568 1.00 90.38 92 GLU A CA 1
ATOM 723 C C . GLU A 1 92 ? -14.776 -2.220 -10.762 1.00 90.38 92 GLU A C 1
ATOM 725 O O . GLU A 1 92 ? -14.379 -1.060 -10.930 1.00 90.38 92 GLU A O 1
ATOM 730 N N . ARG A 1 93 ? -15.702 -2.519 -9.841 1.00 91.00 93 ARG A N 1
ATOM 731 C CA . ARG A 1 93 ? -16.257 -1.530 -8.912 1.00 91.00 93 ARG A CA 1
ATOM 732 C C . ARG A 1 93 ? -15.173 -0.951 -8.008 1.00 91.00 93 ARG A C 1
ATOM 734 O O . ARG A 1 93 ? -15.079 0.271 -7.900 1.00 91.00 93 ARG A O 1
ATOM 741 N N . PHE A 1 94 ? -14.349 -1.798 -7.396 1.00 91.88 94 PHE A N 1
ATOM 742 C CA . PHE A 1 94 ? -13.262 -1.356 -6.528 1.00 91.88 94 PHE A CA 1
ATOM 743 C C . PHE A 1 94 ? -12.262 -0.472 -7.280 1.00 91.88 94 PHE A C 1
ATOM 745 O O . PHE A 1 94 ? -11.932 0.611 -6.802 1.00 91.88 94 PHE A O 1
ATOM 752 N N . ALA A 1 95 ? -11.842 -0.868 -8.485 1.00 88.56 95 ALA A N 1
ATOM 753 C CA . ALA A 1 95 ? -10.913 -0.089 -9.298 1.00 88.56 95 ALA A CA 1
ATOM 754 C C . ALA A 1 95 ? -11.444 1.315 -9.611 1.00 88.56 95 ALA A C 1
ATOM 756 O O . ALA A 1 95 ? -10.714 2.303 -9.500 1.00 88.56 95 ALA A O 1
ATOM 757 N N . A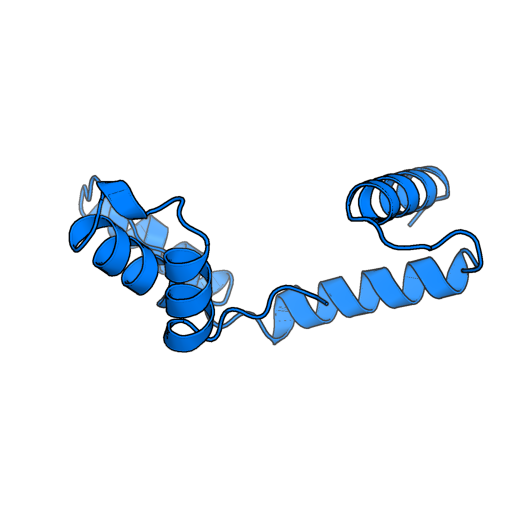RG A 1 96 ? -12.739 1.417 -9.932 1.00 88.50 96 ARG A N 1
ATOM 758 C CA . ARG A 1 96 ? -13.413 2.696 -10.172 1.00 88.50 96 ARG A CA 1
ATOM 759 C C . ARG A 1 96 ? -13.487 3.567 -8.916 1.00 88.50 96 ARG A C 1
ATOM 761 O O . ARG A 1 96 ? -13.273 4.770 -9.007 1.00 88.50 96 ARG A O 1
ATOM 768 N N . GLU A 1 97 ? -13.816 2.983 -7.768 1.00 87.81 97 GLU A N 1
ATOM 769 C CA . GLU A 1 97 ? -14.087 3.728 -6.532 1.00 87.81 97 GLU A CA 1
ATOM 770 C C . GLU A 1 97 ? -12.822 4.102 -5.748 1.00 87.81 97 GLU A C 1
ATOM 772 O O . GLU A 1 97 ? -12.752 5.194 -5.192 1.00 87.81 97 GLU A O 1
ATOM 777 N N . ALA A 1 98 ? -11.812 3.232 -5.725 1.00 85.50 98 ALA A N 1
ATOM 778 C CA . ALA A 1 98 ? -10.537 3.481 -5.051 1.00 85.50 98 ALA A CA 1
ATOM 779 C C . ALA A 1 98 ? -9.514 4.207 -5.943 1.00 85.50 98 ALA A C 1
ATOM 781 O O . ALA A 1 98 ? -8.410 4.516 -5.498 1.00 85.50 98 ALA A O 1
ATOM 782 N N . GLY A 1 99 ? -9.849 4.449 -7.218 1.00 77.69 99 GLY A N 1
ATOM 783 C CA . GLY A 1 99 ? -8.907 4.988 -8.200 1.00 77.69 99 GLY A CA 1
ATOM 784 C C . GLY A 1 99 ? -7.734 4.042 -8.474 1.00 77.69 99 GLY A C 1
ATOM 785 O O . GLY A 1 99 ? -6.661 4.490 -8.891 1.00 77.69 99 GLY A O 1
ATOM 786 N N . TRP A 1 100 ? -7.916 2.741 -8.226 1.00 75.00 100 TRP A N 1
ATOM 787 C CA . TRP A 1 100 ? -6.863 1.751 -8.397 1.00 75.00 100 TRP A CA 1
ATOM 788 C C . TRP A 1 100 ? -6.592 1.539 -9.885 1.00 75.00 100 TRP A C 1
ATOM 790 O O . TRP A 1 100 ? -7.428 1.043 -10.640 1.00 75.00 100 TRP A O 1
ATOM 800 N N . ARG A 1 101 ? -5.393 1.930 -10.318 1.00 65.81 101 ARG A N 1
ATOM 801 C CA . ARG A 1 101 ? -4.911 1.677 -11.675 1.00 65.81 101 ARG A CA 1
ATOM 802 C C . ARG A 1 101 ? -4.140 0.368 -11.678 1.00 65.81 101 ARG A C 1
ATOM 804 O O . ARG A 1 101 ? -3.036 0.305 -11.139 1.00 65.81 101 ARG A O 1
ATOM 811 N N . ILE A 1 102 ? -4.691 -0.659 -12.321 1.00 53.28 102 ILE A N 1
ATOM 812 C CA . ILE A 1 102 ? -3.900 -1.832 -12.701 1.00 53.28 102 ILE A CA 1
ATOM 813 C C . ILE A 1 102 ? -2.849 -1.332 -13.703 1.00 53.28 102 ILE A C 1
ATOM 815 O O . ILE A 1 102 ? -3.233 -0.717 -14.701 1.00 53.28 102 ILE A O 1
ATOM 819 N N . PRO A 1 103 ? -1.540 -1.524 -13.457 1.00 49.59 103 PRO A N 1
ATOM 820 C CA . PRO A 1 103 ? -0.515 -1.129 -14.414 1.00 49.59 103 PRO A CA 1
ATOM 821 C C . PRO A 1 103 ? -0.694 -1.904 -15.732 1.00 49.59 103 PRO A C 1
ATOM 823 O O . PRO A 1 103 ? -0.270 -3.057 -15.828 1.00 49.59 103 PRO A O 1
ATOM 826 N N . GLN A 1 104 ? -1.337 -1.258 -16.714 1.00 44.16 104 GLN A N 1
ATOM 827 C CA . GLN A 1 104 ? -1.632 -1.773 -18.059 1.00 44.16 104 GLN A CA 1
ATOM 828 C C . GLN A 1 104 ? -0.399 -2.156 -18.815 1.00 44.16 104 GLN A C 1
ATOM 830 O O . GLN A 1 104 ? 0.537 -1.317 -18.891 1.00 44.16 104 GLN A O 1
#